Protein AF-A0A916C0U7-F1 (afdb_monomer)

Structure (mmCIF, N/CA/C/O backbone):
data_AF-A0A916C0U7-F1
#
_entry.id   AF-A0A916C0U7-F1
#
loop_
_atom_site.group_PDB
_atom_site.id
_atom_site.type_symbol
_atom_site.label_atom_id
_atom_site.label_alt_id
_atom_site.label_comp_id
_atom_site.label_asym_id
_atom_site.lab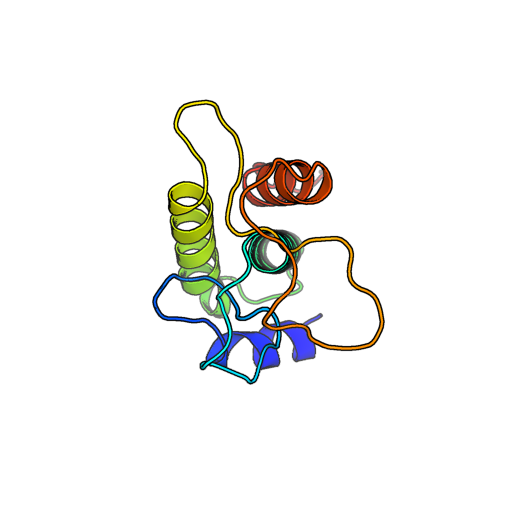el_entity_id
_atom_site.label_seq_id
_atom_site.pdbx_PDB_ins_code
_atom_site.Cartn_x
_atom_site.Cartn_y
_atom_site.Cartn_z
_atom_site.occupancy
_atom_site.B_iso_or_equiv
_atom_site.auth_seq_id
_atom_site.auth_comp_id
_atom_site.auth_asym_id
_atom_site.auth_atom_id
_atom_site.pdbx_PDB_model_num
ATOM 1 N N . MET A 1 1 ? -16.281 7.525 2.246 1.00 86.06 1 MET A N 1
ATOM 2 C CA . MET A 1 1 ? -15.320 6.657 2.953 1.00 86.06 1 MET A CA 1
ATOM 3 C C . MET A 1 1 ? -15.840 5.216 3.076 1.00 86.06 1 MET A C 1
ATOM 5 O O . MET A 1 1 ? -15.346 4.365 2.348 1.00 86.06 1 MET A O 1
ATOM 9 N N . GLN A 1 2 ? -16.905 4.950 3.846 1.00 95.19 2 GLN A N 1
ATOM 10 C CA . GLN A 1 2 ? -17.451 3.593 4.078 1.00 95.19 2 GLN A CA 1
ATOM 11 C C . GLN A 1 2 ? -17.714 2.761 2.807 1.00 95.19 2 GLN A C 1
ATOM 13 O O . GLN A 1 2 ? -17.236 1.634 2.706 1.00 95.19 2 GLN A O 1
ATOM 18 N N . ARG A 1 3 ? -18.404 3.321 1.799 1.00 97.62 3 ARG A N 1
ATOM 19 C CA . ARG A 1 3 ? -18.692 2.606 0.535 1.00 97.62 3 ARG A CA 1
ATOM 20 C C . ARG A 1 3 ? -17.429 2.148 -0.203 1.00 97.62 3 ARG A C 1
ATOM 22 O O . ARG A 1 3 ? -17.378 1.027 -0.693 1.00 97.62 3 ARG A O 1
ATOM 29 N N . GLN A 1 4 ? -16.409 3.003 -0.261 1.00 97.31 4 GLN A N 1
ATOM 30 C CA . GLN A 1 4 ? -15.144 2.679 -0.920 1.00 97.31 4 GLN A CA 1
ATOM 31 C C . GLN A 1 4 ? -14.373 1.612 -0.132 1.00 97.31 4 GLN A C 1
ATOM 33 O O . GLN A 1 4 ? -13.890 0.650 -0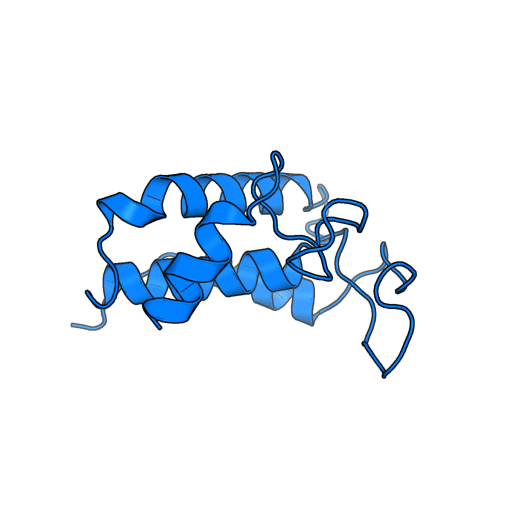.721 1.00 97.31 4 GLN A O 1
ATOM 38 N N . ALA A 1 5 ? -14.305 1.740 1.198 1.00 97.50 5 ALA A N 1
ATOM 39 C CA . ALA A 1 5 ? -13.639 0.761 2.054 1.00 97.50 5 ALA A CA 1
ATOM 40 C C . ALA A 1 5 ? -14.263 -0.638 1.922 1.00 97.50 5 ALA A C 1
ATOM 42 O O . ALA A 1 5 ? -13.521 -1.613 1.772 1.00 97.50 5 ALA A O 1
ATOM 43 N N . ALA A 1 6 ? -15.599 -0.710 1.902 1.00 97.69 6 ALA A N 1
ATOM 44 C CA . ALA A 1 6 ? -16.350 -1.942 1.692 1.00 97.69 6 ALA A CA 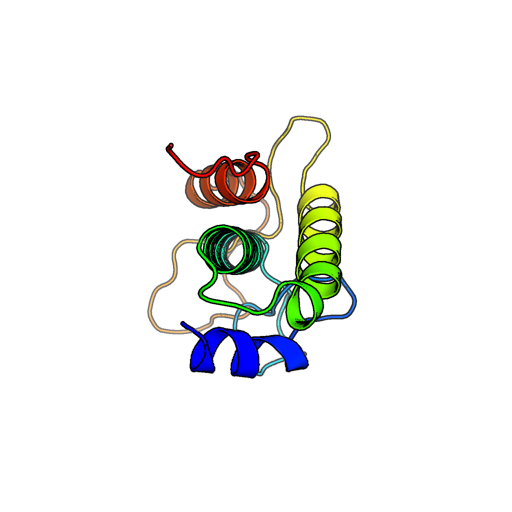1
ATOM 45 C C . ALA A 1 6 ? -16.106 -2.539 0.297 1.00 97.69 6 ALA A C 1
ATOM 47 O O . ALA A 1 6 ? -15.837 -3.731 0.194 1.00 97.69 6 ALA A O 1
ATOM 48 N N . GLY A 1 7 ? -16.127 -1.718 -0.761 1.00 98.12 7 GLY A N 1
ATOM 49 C CA . GLY A 1 7 ? -15.881 -2.174 -2.135 1.00 98.12 7 GLY A CA 1
ATOM 50 C C . GLY A 1 7 ? -14.453 -2.670 -2.383 1.00 98.12 7 GLY A C 1
ATOM 51 O O . GLY A 1 7 ? -14.255 -3.600 -3.155 1.00 98.12 7 GLY A O 1
ATOM 52 N N . LEU A 1 8 ? -13.459 -2.101 -1.695 1.00 97.94 8 LEU A N 1
ATOM 53 C CA . LEU A 1 8 ? -12.062 -2.537 -1.787 1.00 97.94 8 LEU A CA 1
ATOM 54 C C . LEU A 1 8 ? -11.785 -3.828 -1.010 1.00 97.94 8 LEU A C 1
ATOM 56 O O . LEU A 1 8 ? -10.870 -4.564 -1.362 1.00 97.94 8 LEU A O 1
ATOM 60 N N . LYS A 1 9 ? -12.529 -4.106 0.067 1.00 97.56 9 LYS A N 1
ATOM 61 C CA . LYS A 1 9 ? -12.284 -5.260 0.948 1.00 97.56 9 LYS A CA 1
ATOM 62 C C . LYS A 1 9 ? -12.244 -6.610 0.206 1.00 97.56 9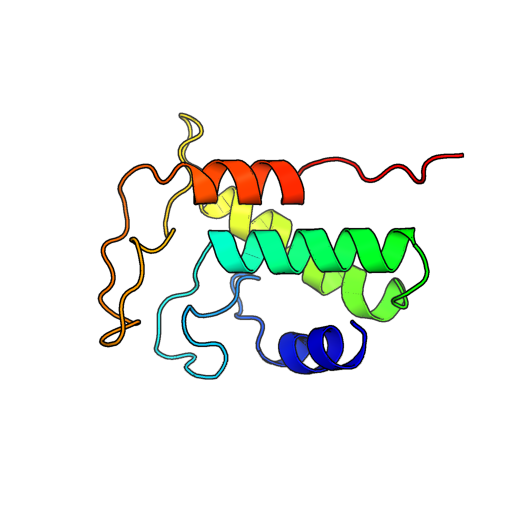 LYS A C 1
ATOM 64 O O . LYS A 1 9 ? -11.275 -7.327 0.424 1.00 97.56 9 LYS A O 1
ATOM 69 N N . PRO A 1 10 ? -13.209 -6.963 -0.668 1.00 97.75 10 PRO A N 1
ATOM 70 C CA . PRO A 1 10 ? -13.179 -8.243 -1.379 1.00 97.75 10 PRO A CA 1
ATOM 71 C C . PRO A 1 10 ? -12.153 -8.300 -2.521 1.00 97.75 10 PRO A C 1
ATOM 73 O O . PRO A 1 10 ? -11.990 -9.356 -3.119 1.00 97.75 10 PRO A O 1
ATOM 76 N N . LEU A 1 11 ? -11.496 -7.183 -2.851 1.00 98.44 11 LEU A N 1
ATOM 77 C CA . LEU A 1 11 ? -10.536 -7.078 -3.956 1.00 98.44 11 LEU A CA 1
ATOM 78 C C . LEU A 1 11 ? -9.073 -7.156 -3.487 1.00 98.44 11 LEU A C 1
ATOM 80 O O . LEU A 1 11 ? -8.172 -6.917 -4.285 1.00 98.44 11 LEU A O 1
ATOM 84 N N . GLN A 1 12 ? -8.837 -7.412 -2.196 1.00 98.38 12 GLN A N 1
ATOM 85 C CA . GLN A 1 12 ? -7.485 -7.577 -1.666 1.00 98.38 12 GLN A CA 1
ATOM 86 C C . GLN A 1 12 ? -6.905 -8.914 -2.143 1.00 98.38 12 GLN A C 1
ATOM 88 O O . GLN A 1 12 ? -7.534 -9.960 -1.984 1.00 98.38 12 GLN A O 1
ATOM 93 N N . ASP A 1 13 ? -5.710 -8.861 -2.720 1.00 98.06 13 ASP A N 1
ATOM 94 C CA . ASP A 1 13 ? -4.947 -10.021 -3.168 1.00 98.06 13 ASP A CA 1
ATOM 95 C C . ASP A 1 13 ? -4.400 -10.830 -1.978 1.00 98.06 13 ASP A C 1
ATOM 97 O O . ASP A 1 13 ? -4.283 -10.329 -0.856 1.00 98.06 13 ASP A O 1
ATOM 101 N N . ALA A 1 14 ? -4.001 -12.080 -2.225 1.00 97.00 14 ALA A N 1
ATOM 102 C CA . ALA A 1 14 ? -3.383 -12.947 -1.222 1.00 97.00 14 ALA A CA 1
ATOM 103 C C . ALA A 1 14 ? -2.086 -12.368 -0.618 1.00 97.00 14 ALA A C 1
ATOM 105 O O . ALA A 1 14 ? -1.748 -12.685 0.521 1.00 97.00 14 ALA A O 1
ATOM 106 N N . SER A 1 15 ? -1.379 -11.493 -1.342 1.00 97.44 15 SER A N 1
ATOM 107 C CA . SER A 1 15 ? -0.229 -10.730 -0.829 1.00 97.44 15 SER A CA 1
ATOM 108 C C . SER A 1 15 ? -0.599 -9.643 0.192 1.00 97.44 15 SER A C 1
ATOM 110 O O . SER A 1 15 ? 0.287 -9.027 0.781 1.00 97.44 15 SER A O 1
ATOM 112 N N . GLY A 1 16 ? -1.891 -9.364 0.390 1.00 98.00 16 GLY A N 1
ATOM 113 C CA . GLY A 1 16 ? -2.384 -8.239 1.186 1.00 98.00 16 GLY A CA 1
ATOM 114 C C . GLY A 1 16 ? -2.426 -6.911 0.420 1.00 98.00 16 GLY A C 1
ATOM 115 O O . GLY A 1 16 ? -2.879 -5.909 0.968 1.00 98.00 16 GLY A O 1
ATOM 116 N N . LEU A 1 17 ? -1.985 -6.877 -0.836 1.00 98.56 17 LEU A N 1
ATOM 117 C CA . LEU A 1 17 ? -1.998 -5.687 -1.687 1.00 98.56 17 LEU A CA 1
ATOM 118 C C . LEU A 1 17 ? -3.256 -5.644 -2.578 1.00 98.56 17 LEU A C 1
ATOM 120 O O . LEU A 1 17 ? -4.081 -6.553 -2.570 1.00 98.56 17 LEU A O 1
ATOM 124 N N . TRP A 1 18 ? -3.410 -4.580 -3.363 1.00 98.62 18 TRP A N 1
ATOM 125 C CA . TRP A 1 18 ? -4.412 -4.454 -4.423 1.00 98.62 18 TRP A CA 1
ATOM 126 C C . TRP A 1 18 ? -3.749 -4.390 -5.791 1.00 98.62 18 TRP A C 1
ATOM 128 O O . TRP A 1 18 ? -2.671 -3.818 -5.946 1.00 98.62 18 TRP A O 1
ATOM 138 N N . HIS A 1 19 ? -4.425 -4.932 -6.799 1.00 98.25 19 HIS A N 1
ATOM 139 C CA . HIS A 1 19 ? -3.986 -4.853 -8.188 1.00 98.25 19 HIS A CA 1
ATOM 140 C C . HIS A 1 19 ? -4.073 -3.420 -8.729 1.00 98.25 19 HIS A C 1
ATOM 142 O O . HIS A 1 19 ? -4.998 -2.680 -8.388 1.00 98.25 19 HIS A O 1
ATOM 148 N N . THR A 1 20 ? -3.134 -3.044 -9.610 1.00 96.31 20 THR A N 1
ATOM 149 C CA . THR A 1 20 ? -3.085 -1.709 -10.254 1.00 96.31 20 THR A CA 1
ATOM 150 C C . THR A 1 20 ? -4.418 -1.320 -10.905 1.00 96.31 20 THR A C 1
ATOM 152 O O . THR A 1 20 ? -4.827 -0.160 -10.879 1.00 96.31 20 THR A O 1
ATOM 155 N N . VAL A 1 21 ? -5.148 -2.318 -11.411 1.00 96.19 21 VAL A N 1
ATOM 156 C CA . VAL A 1 21 ? -6.565 -2.219 -11.745 1.00 96.19 21 VAL A CA 1
ATOM 157 C C . VAL A 1 21 ? -7.318 -3.147 -10.799 1.00 96.19 21 VAL A C 1
ATOM 159 O O . VAL A 1 21 ? -7.193 -4.365 -10.879 1.00 96.19 21 VAL A O 1
ATOM 162 N N . LEU A 1 22 ? -8.107 -2.558 -9.901 1.00 97.50 22 LEU A N 1
ATOM 163 C CA . LEU A 1 22 ? -8.667 -3.224 -8.718 1.00 97.50 22 LEU A CA 1
ATOM 164 C C . LEU A 1 22 ? -9.445 -4.518 -9.007 1.00 97.50 22 LEU A C 1
ATOM 166 O O . LEU A 1 22 ? -9.441 -5.430 -8.190 1.00 97.50 22 LEU A O 1
ATOM 170 N N . ASN A 1 23 ? -10.136 -4.594 -10.145 1.00 95.88 23 ASN A N 1
ATOM 171 C CA . ASN A 1 23 ? -10.953 -5.741 -10.549 1.00 95.88 23 ASN A CA 1
ATOM 172 C C . ASN A 1 23 ? -10.275 -6.635 -11.604 1.00 95.88 23 ASN A C 1
ATOM 174 O O . ASN A 1 23 ? -10.953 -7.423 -12.264 1.00 95.88 23 ASN A O 1
ATOM 178 N N . ARG A 1 24 ? -8.957 -6.505 -11.785 1.00 97.19 24 ARG A N 1
ATOM 179 C CA . ARG A 1 24 ? -8.139 -7.328 -12.684 1.00 97.19 24 ARG A CA 1
ATOM 180 C C . ARG A 1 24 ? -7.097 -8.094 -11.871 1.00 97.19 2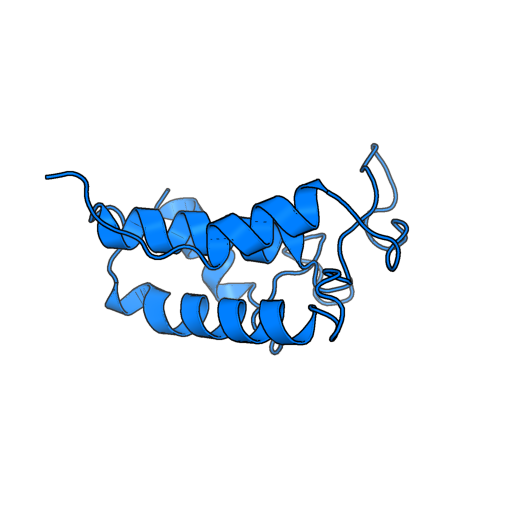4 ARG A C 1
ATOM 182 O O . ARG A 1 24 ? -5.964 -7.632 -11.758 1.00 97.19 24 ARG A O 1
ATOM 189 N N . PRO A 1 25 ? -7.466 -9.254 -11.294 1.00 96.56 25 PRO A N 1
ATOM 190 C CA . PRO A 1 25 ? -6.543 -10.052 -10.486 1.00 96.56 25 PRO A CA 1
ATOM 191 C C . PRO A 1 25 ? -5.380 -10.642 -11.296 1.00 96.56 25 PRO A C 1
ATOM 193 O O . PRO A 1 25 ? -4.387 -11.089 -10.736 1.00 96.56 25 PRO A O 1
ATOM 196 N N . ASP A 1 26 ? -5.490 -10.633 -12.625 1.00 96.38 26 ASP A N 1
ATOM 197 C CA . ASP A 1 26 ? -4.425 -10.997 -13.554 1.00 96.38 26 ASP A CA 1
ATOM 198 C C . ASP A 1 26 ? -3.372 -9.890 -13.745 1.00 96.38 26 ASP A C 1
ATOM 200 O O . ASP A 1 26 ? -2.326 -10.132 -14.347 1.00 96.38 26 ASP A O 1
ATOM 204 N N . PHE A 1 27 ? -3.631 -8.673 -13.256 1.00 96.38 27 PHE A N 1
ATOM 205 C CA . PHE A 1 27 ? -2.655 -7.587 -13.275 1.00 96.38 27 PHE A CA 1
ATOM 206 C C . PHE A 1 27 ? -1.780 -7.637 -12.029 1.00 96.38 27 PHE A C 1
ATOM 208 O O . PHE A 1 27 ? -2.090 -8.297 -11.041 1.00 96.38 27 PHE A O 1
ATOM 215 N N . TYR A 1 28 ? -0.663 -6.923 -12.039 1.00 95.75 28 TYR A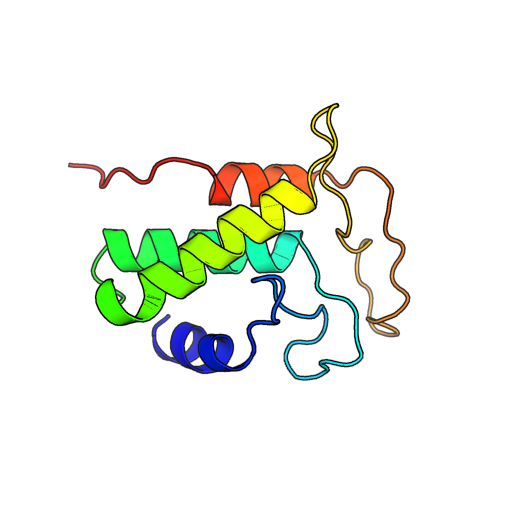 N 1
ATOM 216 C CA . TYR A 1 28 ? 0.205 -6.905 -10.868 1.00 95.75 28 TYR A CA 1
ATOM 217 C C . TYR A 1 28 ? -0.440 -6.195 -9.668 1.00 95.75 28 TYR A C 1
ATOM 219 O O . TYR A 1 28 ? -1.128 -5.181 -9.816 1.00 95.75 28 TYR A O 1
ATOM 227 N N . ALA A 1 29 ? -0.166 -6.716 -8.471 1.00 97.25 29 ALA A N 1
ATOM 228 C CA . ALA A 1 29 ? -0.386 -6.026 -7.203 1.00 97.25 29 ALA A CA 1
ATOM 229 C C . ALA A 1 29 ? 0.515 -4.787 -7.120 1.00 97.25 29 ALA A C 1
ATOM 231 O O . ALA A 1 29 ? 1.699 -4.908 -7.398 1.00 97.25 29 ALA A O 1
ATOM 232 N N . GLU A 1 30 ? -0.002 -3.615 -6.758 1.00 97.56 30 GLU A N 1
ATOM 233 C CA . GLU A 1 30 ? 0.740 -2.347 -6.767 1.00 97.56 30 GLU A CA 1
ATOM 234 C C . GLU A 1 30 ? 0.919 -1.797 -5.345 1.00 97.56 30 GLU A C 1
ATOM 236 O O . GLU A 1 30 ? -0.020 -1.751 -4.544 1.00 97.56 30 GLU A O 1
ATOM 241 N N . THR A 1 31 ? 2.148 -1.401 -5.006 1.00 98.00 31 THR A N 1
ATOM 242 C CA . THR A 1 31 ? 2.522 -1.092 -3.618 1.00 98.00 31 THR A CA 1
ATOM 243 C C . THR A 1 31 ? 2.000 0.261 -3.133 1.00 98.00 31 THR A C 1
ATOM 245 O O . THR A 1 31 ? 1.521 0.361 -2.001 1.00 98.00 31 THR A O 1
ATOM 248 N N . SER A 1 32 ? 2.086 1.319 -3.946 1.00 97.88 32 SER A N 1
ATOM 249 C CA . SER A 1 32 ? 1.803 2.685 -3.482 1.00 97.88 32 SER A CA 1
ATOM 250 C C . SER A 1 32 ? 0.315 2.933 -3.220 1.00 97.88 32 SER A C 1
ATOM 252 O O . SER A 1 32 ? -0.051 3.464 -2.172 1.00 97.88 32 SER A O 1
ATOM 254 N N . ALA A 1 33 ? -0.564 2.477 -4.107 1.00 97.69 33 ALA A N 1
ATOM 255 C CA . ALA A 1 33 ? -2.008 2.505 -3.948 1.00 97.69 33 ALA A CA 1
ATOM 256 C C . ALA A 1 33 ? -2.443 1.662 -2.747 1.00 97.69 33 ALA A C 1
ATOM 258 O O . ALA A 1 33 ? -3.255 2.119 -1.944 1.00 97.69 33 ALA A O 1
ATOM 259 N N . SER A 1 34 ? -1.860 0.474 -2.566 1.00 98.56 34 SER A N 1
ATOM 260 C CA . SER A 1 34 ? -2.131 -0.376 -1.400 1.00 98.56 34 SER A CA 1
ATOM 261 C C . SER A 1 34 ? -1.756 0.314 -0.087 1.00 98.56 34 SER A C 1
ATOM 263 O O . SER A 1 34 ? -2.525 0.286 0.882 1.00 98.56 34 SER A O 1
ATOM 265 N N . ALA A 1 35 ? -0.612 1.000 -0.062 1.00 98.38 35 ALA A N 1
ATOM 266 C CA . ALA A 1 35 ? -0.185 1.799 1.078 1.00 98.38 35 ALA A CA 1
ATOM 267 C C . ALA A 1 35 ? -1.154 2.967 1.352 1.00 98.38 35 ALA A C 1
ATOM 269 O O . ALA A 1 35 ? -1.578 3.153 2.493 1.00 98.38 35 ALA A O 1
ATOM 270 N N . LEU A 1 36 ? -1.606 3.691 0.321 1.00 98.19 36 LEU A N 1
ATOM 271 C CA . LEU A 1 36 ? -2.588 4.775 0.470 1.00 98.19 36 LEU A CA 1
ATOM 272 C C . LEU A 1 36 ? -3.964 4.281 0.948 1.00 98.19 36 LEU A C 1
ATOM 274 O O . LEU A 1 36 ? -4.566 4.905 1.823 1.00 98.19 36 LEU A O 1
ATOM 278 N N . ILE A 1 37 ? -4.451 3.148 0.429 1.00 98.00 37 ILE A N 1
ATOM 279 C CA . ILE A 1 37 ? -5.689 2.498 0.896 1.00 98.00 37 ILE A CA 1
ATOM 280 C C . ILE A 1 37 ? -5.577 2.177 2.389 1.00 98.00 37 ILE A C 1
ATOM 282 O O . ILE A 1 37 ? -6.499 2.442 3.163 1.00 98.00 37 ILE A O 1
ATOM 286 N N . THR A 1 38 ? -4.434 1.635 2.797 1.00 97.44 38 THR A N 1
ATOM 287 C CA . THR A 1 38 ? -4.157 1.237 4.181 1.00 97.44 38 THR A CA 1
ATOM 288 C C . THR A 1 38 ? -4.064 2.440 5.101 1.00 97.44 38 THR A C 1
ATOM 290 O O . THR A 1 38 ? -4.696 2.443 6.154 1.00 97.44 38 THR A O 1
ATOM 293 N N . TYR A 1 39 ? -3.365 3.497 4.687 1.00 97.00 39 TYR A N 1
ATOM 294 C CA . TYR A 1 39 ? -3.325 4.763 5.413 1.00 97.00 39 TYR A CA 1
ATOM 295 C C . TYR A 1 39 ? -4.734 5.338 5.624 1.00 97.00 39 TYR A C 1
ATOM 297 O O . TYR A 1 39 ? -5.118 5.641 6.753 1.00 97.00 39 TYR A O 1
ATOM 305 N N . ALA A 1 40 ? -5.548 5.407 4.565 1.00 96.62 40 ALA A N 1
ATOM 306 C CA . ALA A 1 40 ? -6.916 5.911 4.651 1.00 96.62 40 ALA A CA 1
ATOM 307 C C . ALA A 1 40 ? -7.810 5.051 5.564 1.00 96.62 40 ALA A C 1
ATOM 309 O O . ALA A 1 40 ? -8.650 5.590 6.286 1.00 96.62 40 ALA A O 1
ATOM 310 N N . ARG A 1 41 ? -7.631 3.721 5.562 1.00 96.06 41 ARG A N 1
ATOM 311 C CA . ARG A 1 41 ? -8.335 2.809 6.478 1.00 96.06 41 ARG A CA 1
ATOM 312 C C . ARG A 1 41 ? -7.896 2.999 7.925 1.00 96.06 41 ARG A C 1
ATOM 314 O O . ARG A 1 41 ? -8.768 3.128 8.776 1.00 96.06 41 ARG A O 1
ATOM 321 N N . LYS A 1 42 ? -6.588 3.078 8.198 1.00 95.62 42 LYS A N 1
ATOM 322 C CA . LYS A 1 42 ? -6.052 3.371 9.540 1.00 95.62 42 LYS A CA 1
ATOM 323 C C . LYS A 1 42 ? -6.627 4.672 10.083 1.00 95.62 42 LYS A C 1
ATOM 325 O O . LYS A 1 42 ? -7.175 4.670 11.180 1.00 95.62 42 LYS A O 1
ATOM 330 N N . ARG A 1 43 ? -6.597 5.738 9.274 1.00 94.88 43 ARG A N 1
ATOM 331 C CA . ARG A 1 43 ? -7.226 7.015 9.617 1.00 94.88 43 ARG A CA 1
ATOM 332 C C . ARG A 1 43 ? -8.702 6.842 9.932 1.00 94.88 43 ARG A C 1
ATOM 334 O O . ARG A 1 43 ? -9.159 7.253 10.984 1.00 94.88 43 ARG A O 1
ATOM 341 N N . GLY A 1 44 ? -9.455 6.218 9.030 1.00 95.62 44 GLY A N 1
ATOM 342 C CA . GLY A 1 44 ? -10.893 6.071 9.216 1.00 95.62 44 GLY A CA 1
ATOM 343 C C . GLY A 1 44 ? -11.277 5.230 10.430 1.00 95.62 44 GLY A C 1
ATOM 344 O O . GLY A 1 44 ? -12.319 5.498 11.010 1.00 95.62 44 GLY A O 1
ATOM 345 N N . MET A 1 45 ? -10.468 4.244 10.826 1.00 95.56 45 MET A N 1
ATOM 346 C CA . MET A 1 45 ? -10.684 3.504 12.076 1.00 95.56 45 MET A CA 1
ATOM 347 C C . MET A 1 45 ? -10.384 4.382 13.298 1.00 95.56 45 MET A C 1
ATOM 349 O O . MET A 1 45 ? -11.202 4.435 14.208 1.00 95.56 45 MET A O 1
ATOM 353 N N . ALA A 1 46 ? -9.264 5.114 13.293 1.00 94.00 46 ALA A N 1
ATOM 354 C CA . ALA A 1 46 ? -8.886 6.006 14.394 1.00 94.00 46 ALA A CA 1
ATOM 355 C C . ALA A 1 46 ? -9.907 7.138 14.624 1.00 94.00 46 ALA A C 1
ATOM 357 O O . ALA A 1 46 ? -10.215 7.473 15.759 1.00 94.00 46 ALA A O 1
ATOM 358 N N . GLU A 1 47 ? -10.475 7.678 13.546 1.00 94.00 47 GLU A N 1
ATOM 359 C CA . GLU A 1 47 ? -11.471 8.760 13.573 1.00 94.00 47 GLU A CA 1
ATOM 360 C C . GLU A 1 47 ? -12.918 8.252 13.768 1.00 94.00 47 GLU A C 1
ATOM 362 O O . GLU A 1 47 ? -13.877 9.019 13.679 1.00 94.00 47 GLU A O 1
ATOM 367 N N . GLY A 1 48 ? -13.117 6.940 13.946 1.00 94.69 48 GLY A N 1
ATOM 368 C CA . GLY A 1 48 ? -14.443 6.335 14.128 1.00 94.69 48 GLY A CA 1
ATOM 369 C C . GLY A 1 48 ? -15.339 6.316 12.878 1.00 94.69 48 GLY A C 1
ATOM 370 O O . GLY A 1 48 ? -16.538 6.058 12.971 1.00 94.69 48 GLY A O 1
ATOM 371 N N . TRP A 1 49 ? -14.795 6.571 11.684 1.00 96.31 49 TRP A N 1
ATOM 372 C CA . TRP A 1 49 ? -15.537 6.509 10.414 1.00 96.31 49 TRP A CA 1
ATOM 373 C C . TRP A 1 49 ? -15.750 5.074 9.915 1.00 96.31 49 TRP A C 1
ATOM 375 O O . TRP A 1 49 ? -16.687 4.815 9.147 1.00 96.31 49 TRP A O 1
ATOM 385 N N . LEU A 1 50 ? -14.857 4.163 10.315 1.00 97.19 50 LEU A N 1
ATOM 386 C CA . LEU A 1 50 ? -14.903 2.730 10.043 1.00 97.19 50 LEU A CA 1
ATOM 387 C C . LEU A 1 50 ? -14.895 1.924 11.337 1.00 97.19 50 LEU A C 1
ATOM 389 O O . LEU A 1 50 ? -14.146 2.224 12.259 1.00 97.19 50 LEU A O 1
ATOM 393 N N . ASP A 1 51 ? -15.652 0.832 11.334 1.00 96.56 51 ASP A N 1
ATOM 394 C CA . ASP A 1 51 ? -15.561 -0.206 12.356 1.00 96.56 51 ASP A CA 1
ATOM 395 C C . ASP A 1 51 ? -14.194 -0.898 12.288 1.00 96.56 51 ASP A C 1
ATOM 397 O O . ASP A 1 51 ? -13.858 -1.539 11.288 1.00 96.56 51 ASP A O 1
ATOM 401 N N . GLN A 1 52 ? -13.412 -0.774 13.358 1.00 95.88 52 GLN A N 1
ATOM 402 C CA . GLN A 1 52 ? -12.080 -1.359 13.453 1.00 95.88 52 GLN A CA 1
ATOM 403 C C . GLN A 1 52 ? -12.093 -2.875 13.224 1.00 95.88 52 GLN A C 1
ATOM 405 O O . GLN A 1 52 ? -11.289 -3.389 12.441 1.00 95.88 52 GLN A O 1
ATOM 410 N N . SER A 1 53 ? -13.056 -3.583 13.818 1.00 96.88 53 SER A N 1
ATOM 411 C CA . SER A 1 53 ? -13.147 -5.045 13.736 1.00 96.88 53 SER A CA 1
ATOM 412 C C . SER A 1 53 ? -13.331 -5.542 12.297 1.00 96.88 53 SER A C 1
ATOM 414 O O . SER A 1 53 ? -12.907 -6.643 11.941 1.00 96.88 53 SER A O 1
ATOM 416 N N . ALA A 1 54 ? -13.908 -4.707 11.428 1.00 97.06 54 ALA A N 1
ATOM 417 C CA . ALA A 1 54 ? -14.172 -5.052 10.041 1.00 97.06 54 ALA A CA 1
ATOM 418 C C . ALA A 1 54 ? -12.942 -4.934 9.123 1.00 97.06 54 ALA A C 1
ATOM 420 O O . ALA A 1 54 ? -12.938 -5.574 8.059 1.00 97.06 54 ALA A O 1
ATOM 421 N N . TYR A 1 55 ? -11.936 -4.126 9.489 1.00 97.44 55 TYR A N 1
ATOM 422 C CA . TYR A 1 55 ? -10.832 -3.740 8.595 1.00 97.44 55 TYR A CA 1
ATOM 423 C C . TYR A 1 55 ? -9.426 -3.944 9.168 1.00 97.44 55 TYR A C 1
ATOM 425 O O . TYR A 1 55 ? -8.474 -3.944 8.380 1.00 97.44 55 TYR A O 1
ATOM 433 N N . GLU A 1 56 ? -9.271 -4.160 10.475 1.00 96.00 56 GLU A N 1
ATOM 434 C CA . GLU A 1 56 ? -7.967 -4.316 11.131 1.00 96.00 56 GLU A CA 1
ATOM 435 C C . GLU A 1 56 ? -7.129 -5.429 10.490 1.00 96.00 56 GLU A C 1
ATOM 437 O O . GLU A 1 56 ? -6.020 -5.172 10.027 1.00 96.00 56 GLU A O 1
ATOM 442 N N . THR A 1 57 ? -7.692 -6.631 10.322 1.00 97.00 57 THR A N 1
ATOM 443 C CA . THR A 1 57 ? -6.988 -7.766 9.699 1.00 97.00 57 THR A CA 1
ATOM 444 C C . THR A 1 57 ? -6.492 -7.443 8.290 1.00 97.00 57 THR A C 1
ATOM 446 O O . THR A 1 57 ? -5.328 -7.677 7.974 1.00 97.00 57 THR A O 1
ATOM 449 N N . THR A 1 58 ? -7.353 -6.862 7.446 1.00 96.50 58 THR A N 1
ATOM 450 C CA . THR A 1 58 ? -6.976 -6.506 6.067 1.00 96.50 58 THR A CA 1
ATOM 451 C C . THR A 1 58 ? -5.911 -5.416 6.031 1.00 96.50 58 THR A C 1
ATOM 453 O O . THR A 1 58 ? -5.040 -5.440 5.173 1.00 96.50 58 THR A O 1
ATOM 456 N N . THR A 1 59 ? -5.948 -4.479 6.979 1.00 96.75 59 THR A N 1
ATOM 457 C CA . THR A 1 59 ? -4.974 -3.387 7.093 1.00 96.75 59 THR A CA 1
ATOM 458 C C . THR A 1 59 ? -3.608 -3.932 7.510 1.00 96.75 59 THR A C 1
ATOM 460 O O . THR A 1 59 ? -2.602 -3.595 6.891 1.00 96.75 59 THR A O 1
ATOM 463 N N . SER A 1 60 ? -3.569 -4.827 8.499 1.00 96.75 60 SER A N 1
ATOM 464 C CA . SER A 1 60 ? -2.342 -5.498 8.943 1.00 96.75 60 SER A CA 1
ATOM 465 C C . SER A 1 60 ? -1.720 -6.354 7.839 1.00 96.75 60 SER A C 1
ATOM 467 O O . SER A 1 60 ? -0.505 -6.318 7.652 1.00 96.75 60 SER A O 1
ATOM 469 N N . ALA A 1 61 ? -2.543 -7.065 7.059 1.00 98.12 61 ALA A N 1
ATOM 470 C CA . ALA A 1 61 ? -2.075 -7.815 5.895 1.00 98.12 61 ALA A CA 1
ATOM 471 C C . ALA A 1 61 ? -1.387 -6.902 4.868 1.00 98.12 61 ALA A C 1
ATOM 473 O O . ALA A 1 61 ? -0.308 -7.236 4.383 1.00 98.12 61 ALA A O 1
ATOM 474 N N . THR A 1 62 ? -1.944 -5.718 4.592 1.00 98.12 62 THR A N 1
ATOM 475 C CA . THR A 1 62 ? -1.299 -4.778 3.668 1.00 98.12 62 THR A CA 1
ATOM 476 C C . THR A 1 62 ? 0.022 -4.242 4.199 1.00 98.12 62 THR A C 1
ATOM 478 O O . THR A 1 62 ? 0.957 -4.084 3.424 1.00 98.12 62 THR A O 1
ATOM 481 N N . ILE A 1 63 ? 0.126 -3.955 5.502 1.00 97.38 63 ILE A N 1
ATOM 482 C CA . ILE A 1 63 ? 1.385 -3.488 6.101 1.00 97.38 63 ILE A CA 1
ATOM 483 C C . ILE A 1 63 ? 2.492 -4.534 5.900 1.00 97.38 63 ILE A C 1
ATOM 485 O O . ILE A 1 63 ? 3.586 -4.188 5.455 1.00 97.38 63 ILE A O 1
ATOM 489 N N . LEU A 1 64 ? 2.185 -5.814 6.134 1.00 97.62 64 LEU A N 1
ATOM 490 C CA . LEU A 1 64 ? 3.109 -6.917 5.858 1.00 97.62 64 LEU A CA 1
ATOM 491 C C . LEU A 1 64 ? 3.467 -7.002 4.367 1.00 97.62 64 LEU A C 1
ATOM 493 O O . LEU A 1 64 ? 4.646 -7.107 4.030 1.00 97.62 64 LEU A O 1
ATOM 497 N N . GLY A 1 65 ? 2.473 -6.907 3.479 1.00 97.88 65 GLY A N 1
ATOM 498 C CA . GLY A 1 65 ? 2.686 -6.919 2.031 1.00 97.88 65 GLY A CA 1
ATOM 499 C C . GLY A 1 65 ? 3.583 -5.771 1.559 1.00 97.88 65 GLY A C 1
ATOM 500 O O . GLY A 1 65 ? 4.498 -5.980 0.771 1.00 97.88 65 GLY A O 1
ATOM 501 N N . VAL A 1 66 ? 3.389 -4.563 2.092 1.00 97.06 66 VAL A N 1
ATOM 502 C CA . VAL A 1 66 ? 4.220 -3.388 1.791 1.00 97.06 66 VAL A CA 1
ATOM 503 C C . VAL A 1 66 ? 5.659 -3.579 2.274 1.00 97.06 66 VAL A C 1
ATOM 505 O O . VAL A 1 66 ? 6.597 -3.243 1.547 1.00 97.06 66 VAL A O 1
ATOM 508 N N . TRP A 1 67 ? 5.867 -4.151 3.464 1.00 95.56 67 TRP A N 1
ATOM 509 C CA . TRP A 1 67 ? 7.218 -4.453 3.945 1.00 95.56 67 TRP A CA 1
ATOM 510 C C . TRP A 1 67 ? 7.933 -5.475 3.066 1.00 95.56 67 TRP A C 1
ATOM 512 O O . TRP A 1 67 ? 9.115 -5.300 2.789 1.00 95.56 67 TRP A O 1
ATOM 522 N N . GLN A 1 68 ? 7.225 -6.481 2.549 1.00 96.81 68 GLN A N 1
ATOM 523 C CA . GLN A 1 68 ? 7.800 -7.435 1.591 1.00 96.81 68 GLN A CA 1
ATOM 524 C C . GLN A 1 68 ? 8.209 -6.780 0.262 1.00 96.81 68 GLN A C 1
ATOM 526 O O . GLN A 1 68 ? 9.070 -7.307 -0.436 1.00 96.81 68 GLN A O 1
ATOM 531 N N . GLN A 1 69 ? 7.627 -5.628 -0.080 1.00 96.56 69 GLN A N 1
ATOM 532 C CA . GLN A 1 69 ? 8.004 -4.833 -1.253 1.00 96.56 69 GLN A CA 1
ATOM 533 C C . GLN A 1 69 ? 9.107 -3.807 -0.957 1.00 96.56 69 GLN A C 1
ATOM 535 O O . GLN A 1 69 ? 9.470 -3.038 -1.846 1.00 96.56 69 GLN A O 1
ATOM 540 N N . THR A 1 70 ? 9.648 -3.761 0.260 1.00 95.62 70 THR A N 1
ATOM 541 C CA . THR A 1 70 ? 10.705 -2.819 0.642 1.00 95.62 70 THR A CA 1
ATOM 542 C C . THR A 1 70 ? 12.054 -3.536 0.691 1.00 95.62 70 THR A C 1
ATOM 544 O O . THR A 1 70 ? 12.227 -4.501 1.430 1.00 95.62 70 THR A O 1
ATOM 547 N N . LEU A 1 71 ? 13.015 -3.075 -0.111 1.00 95.25 71 LEU A N 1
ATOM 548 C CA . LEU A 1 71 ? 14.369 -3.629 -0.145 1.00 95.25 71 LEU A CA 1
ATOM 549 C C . LEU A 1 71 ? 15.154 -3.298 1.132 1.00 95.25 71 LEU A C 1
ATOM 551 O O . LEU A 1 71 ? 14.800 -2.395 1.890 1.00 95.25 71 LEU A O 1
ATOM 555 N N . ALA A 1 72 ? 16.265 -4.008 1.346 1.00 95.31 72 ALA A N 1
ATOM 556 C CA . ALA A 1 72 ? 17.132 -3.816 2.512 1.00 95.31 72 ALA A CA 1
ATOM 557 C C . ALA A 1 72 ? 17.742 -2.402 2.604 1.00 95.31 72 ALA A C 1
ATOM 559 O O . ALA A 1 72 ? 18.070 -1.948 3.696 1.00 95.31 72 ALA A O 1
ATOM 560 N N . ASP A 1 73 ? 17.876 -1.703 1.475 1.00 95.12 73 ASP A N 1
ATOM 561 C CA . ASP A 1 73 ? 18.332 -0.310 1.396 1.00 95.12 73 ASP A CA 1
ATOM 562 C C . ASP A 1 73 ? 17.190 0.718 1.545 1.00 95.12 73 ASP A C 1
ATOM 564 O O . ASP A 1 73 ? 17.409 1.923 1.429 1.00 95.12 73 ASP A O 1
ATOM 568 N N . GLY A 1 74 ? 15.967 0.253 1.821 1.00 93.75 74 GLY A N 1
ATOM 569 C CA . GLY A 1 74 ? 14.788 1.085 2.045 1.00 93.75 74 GLY A CA 1
ATOM 570 C C . GLY A 1 74 ? 14.039 1.498 0.776 1.00 93.75 74 GLY A C 1
ATOM 571 O O . GLY A 1 74 ? 13.039 2.214 0.875 1.00 93.75 74 GLY A O 1
ATOM 572 N N . ILE A 1 75 ? 14.464 1.066 -0.416 1.00 95.88 75 ILE A N 1
ATOM 573 C CA . ILE A 1 75 ? 13.729 1.354 -1.656 1.00 95.88 75 ILE A CA 1
ATOM 574 C C . ILE A 1 75 ? 12.429 0.542 -1.689 1.00 95.88 75 ILE A C 1
ATOM 576 O O . ILE A 1 75 ? 12.451 -0.686 -1.600 1.00 95.88 75 ILE A O 1
ATOM 580 N N . VAL A 1 76 ? 11.285 1.215 -1.869 1.00 96.94 76 VAL A N 1
ATOM 581 C CA . VAL A 1 76 ? 10.001 0.537 -2.088 1.00 96.94 76 VAL A CA 1
ATOM 582 C C . VAL A 1 76 ? 9.896 0.172 -3.564 1.00 96.94 76 VAL A C 1
ATOM 584 O O . VAL A 1 76 ? 10.089 0.997 -4.461 1.00 96.94 76 VAL A O 1
ATOM 587 N N . THR A 1 77 ? 9.583 -1.090 -3.811 1.00 95.88 77 THR A N 1
ATOM 588 C CA . THR A 1 77 ? 9.490 -1.698 -5.136 1.00 95.88 77 THR A CA 1
ATOM 589 C C . THR A 1 77 ? 8.044 -1.977 -5.519 1.00 95.88 77 THR A C 1
ATOM 591 O O . THR A 1 77 ? 7.112 -1.725 -4.752 1.00 95.88 77 THR A O 1
ATOM 594 N N . ASN A 1 78 ? 7.857 -2.439 -6.759 1.00 95.50 78 ASN A N 1
ATOM 595 C CA . ASN A 1 78 ? 6.545 -2.747 -7.331 1.00 95.50 78 ASN A CA 1
ATOM 596 C C . ASN A 1 78 ? 5.553 -1.562 -7.269 1.00 95.50 78 ASN A C 1
ATOM 598 O O . ASN A 1 78 ? 4.335 -1.719 -7.196 1.00 95.50 78 ASN A O 1
ATOM 602 N N . VAL A 1 79 ? 6.121 -0.354 -7.319 1.00 97.12 79 VAL A N 1
ATOM 603 C CA . VAL A 1 79 ? 5.416 0.912 -7.495 1.00 97.12 79 VAL A CA 1
ATOM 604 C C . VAL A 1 79 ? 5.329 1.199 -8.988 1.00 97.12 79 VAL A C 1
ATOM 606 O O . VAL A 1 79 ? 6.344 1.096 -9.690 1.00 97.12 79 VAL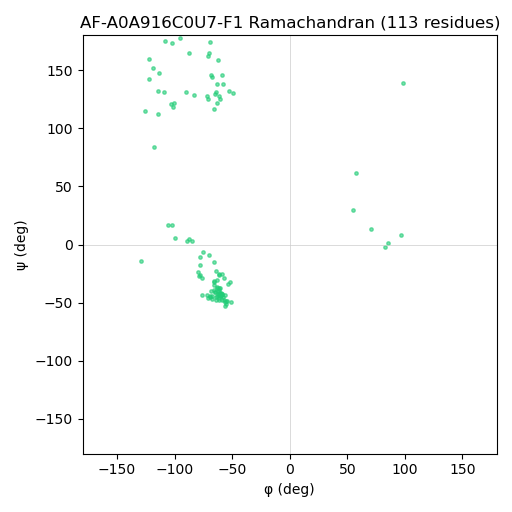 A O 1
ATOM 609 N N . SER A 1 80 ? 4.139 1.542 -9.481 1.00 94.88 80 SER A N 1
ATOM 610 C CA . SER A 1 80 ? 3.957 1.858 -10.901 1.00 94.88 80 SER A CA 1
ATOM 611 C C . SER A 1 80 ? 4.779 3.084 -11.315 1.00 94.88 80 SER A C 1
ATOM 613 O O . SER A 1 80 ? 5.184 3.899 -10.490 1.00 94.88 80 SER A O 1
ATOM 615 N N . GLY A 1 81 ? 5.049 3.230 -12.610 1.00 92.25 81 GLY A N 1
ATOM 616 C CA . GLY A 1 81 ? 5.507 4.496 -13.181 1.00 92.25 81 GLY A CA 1
ATOM 617 C C . GLY A 1 81 ? 4.394 5.551 -13.175 1.00 92.25 81 GLY A C 1
ATOM 618 O O . GLY A 1 81 ? 3.253 5.230 -12.838 1.00 92.25 81 GLY A O 1
ATOM 619 N N . PRO A 1 82 ? 4.704 6.806 -13.559 1.00 88.06 82 PRO A N 1
ATOM 620 C CA . PRO A 1 82 ? 3.678 7.801 -13.848 1.00 88.06 82 PRO A CA 1
ATOM 621 C C . PRO A 1 82 ? 2.673 7.249 -14.859 1.00 88.06 82 PRO A C 1
ATOM 623 O O . PRO A 1 82 ? 3.063 6.688 -15.883 1.00 88.06 82 PRO A O 1
ATOM 626 N N . THR A 1 83 ? 1.394 7.412 -14.554 1.00 86.88 83 THR A N 1
ATOM 627 C CA . THR A 1 83 ? 0.312 6.825 -15.339 1.00 86.88 83 THR A CA 1
ATOM 628 C C . THR A 1 83 ? -0.290 7.871 -16.265 1.00 86.88 83 THR A C 1
ATOM 630 O O . THR A 1 83 ? -0.785 8.899 -15.804 1.00 86.88 83 THR A O 1
ATOM 633 N N . SER A 1 84 ? -0.266 7.600 -17.567 1.00 81.69 84 SER A N 1
ATOM 634 C CA . SER A 1 84 ? -1.097 8.270 -18.569 1.00 81.69 84 SER A CA 1
ATOM 635 C C . SER A 1 84 ? -2.265 7.364 -18.959 1.00 81.69 84 SER A C 1
ATOM 637 O O . SER A 1 84 ? -2.330 6.206 -18.546 1.00 81.69 84 SER A O 1
ATOM 639 N N . GLU A 1 85 ? -3.194 7.867 -19.768 1.00 69.06 85 GLU A N 1
ATOM 640 C CA . GLU A 1 85 ? -4.224 7.013 -20.355 1.00 69.06 85 GLU A CA 1
ATOM 641 C C . GLU A 1 85 ? -3.566 5.944 -21.252 1.00 69.06 85 GLU A C 1
ATOM 643 O O . GLU A 1 85 ? -2.777 6.275 -22.140 1.00 69.06 85 GLU A O 1
ATOM 648 N N . ASN A 1 86 ? -3.927 4.679 -20.998 1.00 74.62 86 ASN A N 1
ATOM 649 C CA . ASN A 1 86 ? -3.512 3.419 -21.639 1.00 74.62 86 ASN A CA 1
ATOM 650 C C . ASN A 1 86 ? -2.406 2.591 -20.945 1.00 74.62 86 ASN A C 1
ATOM 652 O O . ASN A 1 86 ? -1.405 3.095 -20.454 1.00 74.62 86 ASN A O 1
ATOM 656 N N . ASP A 1 87 ? -2.639 1.272 -20.965 1.00 87.44 87 ASP A N 1
ATOM 657 C CA . ASP A 1 87 ? -1.776 0.164 -20.524 1.00 87.44 87 ASP A CA 1
ATOM 658 C C . ASP A 1 87 ? -1.297 0.156 -19.057 1.00 87.44 87 ASP A C 1
ATOM 660 O O . ASP A 1 87 ? -0.107 0.130 -18.740 1.00 87.44 87 ASP A O 1
ATOM 664 N N . TYR A 1 88 ? -2.260 0.085 -18.135 1.00 92.00 88 TYR A N 1
ATOM 665 C CA . TYR A 1 88 ? -1.999 -0.017 -16.695 1.00 92.00 88 TYR A CA 1
ATOM 666 C C . TYR A 1 88 ? -1.137 -1.226 -16.289 1.00 92.00 88 TYR A C 1
ATOM 668 O O . TYR A 1 88 ? -0.421 -1.143 -15.290 1.00 92.00 88 TYR A O 1
ATOM 676 N N . ASN A 1 89 ? -1.180 -2.339 -17.035 1.00 93.81 89 ASN A N 1
ATOM 677 C CA . ASN A 1 89 ? -0.486 -3.574 -16.650 1.00 93.81 89 ASN A CA 1
ATOM 678 C C . ASN A 1 89 ? 1.021 -3.535 -16.950 1.00 93.81 89 ASN A C 1
ATOM 680 O O . ASN A 1 89 ? 1.813 -4.179 -16.259 1.00 93.81 89 ASN A O 1
ATOM 684 N N . ASN A 1 90 ? 1.428 -2.753 -17.951 1.00 91.44 90 ASN A N 1
ATOM 685 C CA . ASN A 1 90 ? 2.818 -2.692 -18.405 1.00 91.44 90 ASN A CA 1
ATOM 686 C C . ASN A 1 90 ? 3.547 -1.410 -17.979 1.00 91.44 90 ASN A C 1
ATOM 688 O O . ASN A 1 90 ? 4.618 -1.101 -18.504 1.00 91.44 90 ASN A O 1
ATOM 692 N N . LEU A 1 91 ? 3.012 -0.675 -16.998 1.00 90.94 91 LEU A N 1
ATOM 693 C CA . LEU A 1 91 ? 3.698 0.492 -16.447 1.00 90.94 91 LEU A CA 1
ATOM 694 C C . LEU A 1 91 ? 5.086 0.107 -15.886 1.00 90.94 91 LEU A C 1
ATOM 696 O O . LEU A 1 91 ? 5.208 -0.917 -15.199 1.00 90.94 91 LEU A O 1
ATOM 700 N N . PRO A 1 92 ? 6.133 0.928 -16.116 1.00 89.25 92 PRO A N 1
ATOM 701 C CA . PRO A 1 92 ? 7.480 0.644 -15.626 1.00 89.25 92 PRO A CA 1
ATOM 702 C C . PRO A 1 92 ? 7.548 0.551 -14.099 1.00 89.25 92 PRO A C 1
ATOM 704 O O . PRO A 1 92 ? 7.224 1.510 -13.396 1.00 89.25 92 PRO A O 1
ATOM 707 N N . ARG A 1 93 ? 8.064 -0.571 -13.594 1.00 90.50 93 ARG A N 1
ATOM 708 C CA . ARG A 1 93 ? 8.266 -0.873 -12.167 1.00 90.50 93 ARG A CA 1
ATOM 709 C C . ARG A 1 93 ? 9.739 -1.189 -11.899 1.00 90.50 93 ARG A C 1
ATOM 711 O O . ARG A 1 93 ? 10.464 -1.551 -12.817 1.00 90.50 93 ARG A O 1
ATOM 718 N N . GLY A 1 94 ? 10.182 -1.075 -10.646 1.00 77.75 94 GLY A N 1
ATOM 719 C CA . GLY A 1 94 ? 11.525 -1.527 -10.230 1.00 77.75 94 GLY A CA 1
ATOM 720 C C . GLY A 1 94 ? 12.612 -0.449 -10.174 1.00 77.75 94 GLY A C 1
ATOM 721 O O . GLY A 1 94 ? 13.774 -0.753 -9.943 1.00 77.75 94 GLY A O 1
ATOM 722 N N . THR A 1 95 ? 12.242 0.818 -10.329 1.00 82.38 95 THR A N 1
ATOM 723 C CA . THR A 1 95 ? 13.117 1.965 -10.023 1.00 82.38 95 THR A CA 1
ATOM 724 C C . THR A 1 95 ? 12.466 2.802 -8.933 1.00 82.38 95 THR A C 1
ATOM 726 O O . THR A 1 95 ? 11.238 2.834 -8.869 1.00 82.38 95 THR A O 1
ATOM 729 N N . LEU A 1 96 ? 13.266 3.503 -8.126 1.00 92.25 96 LEU A N 1
ATOM 730 C CA . LEU A 1 96 ? 12.776 4.360 -7.046 1.00 92.25 96 LEU A CA 1
ATOM 731 C C . LEU A 1 96 ? 11.662 5.307 -7.530 1.00 92.25 96 LEU A C 1
ATOM 733 O O . LEU A 1 96 ? 11.801 6.007 -8.541 1.00 92.25 96 LEU A O 1
ATOM 737 N N . ARG A 1 97 ? 10.557 5.342 -6.780 1.00 95.06 97 ARG A N 1
ATOM 738 C CA . ARG A 1 97 ? 9.430 6.259 -6.982 1.00 95.06 97 ARG A CA 1
ATOM 739 C C . ARG A 1 97 ? 9.155 7.005 -5.688 1.00 95.06 97 ARG A C 1
ATOM 741 O O . ARG A 1 97 ? 8.730 6.405 -4.706 1.00 95.06 97 ARG A O 1
ATOM 748 N N . LEU A 1 98 ? 9.358 8.322 -5.691 1.00 95.50 98 LEU A N 1
ATOM 749 C CA . LEU A 1 98 ? 9.230 9.140 -4.478 1.00 95.50 98 LEU A CA 1
ATOM 750 C C . LEU A 1 98 ? 7.820 9.087 -3.871 1.00 95.50 98 LEU A C 1
ATOM 752 O O . LEU A 1 98 ? 7.683 9.008 -2.654 1.00 95.50 98 LEU A O 1
ATOM 756 N N . TYR A 1 99 ? 6.775 9.054 -4.704 1.00 96.31 99 TYR A N 1
ATOM 757 C CA . TYR A 1 99 ? 5.399 8.882 -4.226 1.00 96.31 99 TYR A CA 1
ATOM 758 C C . TYR A 1 99 ? 5.162 7.508 -3.587 1.00 96.31 99 TYR A C 1
ATOM 760 O O . TYR A 1 99 ? 4.391 7.414 -2.637 1.00 96.31 99 TYR A O 1
ATOM 768 N N . GLY A 1 100 ? 5.863 6.467 -4.045 1.00 96.94 100 GLY A N 1
ATOM 769 C CA . GLY A 1 100 ? 5.861 5.153 -3.405 1.00 96.94 100 GLY A CA 1
ATOM 770 C C . GLY A 1 100 ? 6.455 5.205 -2.001 1.00 96.94 100 GLY A C 1
ATOM 771 O O . GLY A 1 100 ? 5.816 4.753 -1.055 1.00 96.94 100 GLY A O 1
ATOM 772 N N . GLN A 1 101 ? 7.619 5.846 -1.844 1.00 97.31 101 GLN A 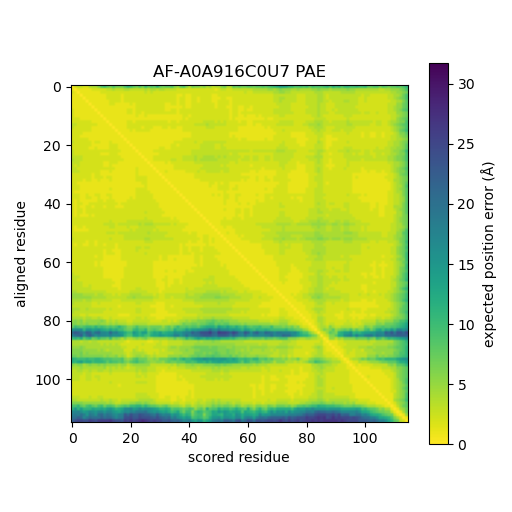N 1
ATOM 773 C CA . GLN A 1 101 ? 8.240 6.029 -0.526 1.00 97.31 101 GLN A CA 1
ATOM 774 C C . GLN A 1 101 ? 7.320 6.794 0.425 1.00 97.31 101 GLN A C 1
ATOM 776 O O . GLN A 1 101 ? 7.090 6.359 1.551 1.00 97.31 101 GLN A O 1
ATOM 781 N N . GLY A 1 102 ? 6.757 7.914 -0.039 1.00 97.75 102 GLY A N 1
ATOM 782 C CA . GLY A 1 102 ? 5.849 8.734 0.760 1.00 97.75 102 GLY A CA 1
ATOM 783 C C . GLY A 1 102 ? 4.595 7.971 1.188 1.00 97.75 102 GLY A C 1
ATOM 784 O O . GLY A 1 102 ? 4.220 8.017 2.357 1.00 97.75 102 GLY A O 1
ATOM 785 N N . ALA A 1 103 ? 3.982 7.214 0.274 1.00 97.88 103 ALA A N 1
ATOM 786 C CA . ALA A 1 103 ? 2.810 6.398 0.579 1.00 97.88 103 ALA A CA 1
ATOM 787 C C . ALA A 1 103 ? 3.103 5.335 1.649 1.00 97.88 103 ALA A C 1
ATOM 789 O O . ALA A 1 103 ? 2.303 5.152 2.565 1.00 97.88 103 ALA A O 1
ATOM 790 N N . VAL A 1 104 ? 4.257 4.665 1.571 1.00 97.12 104 VAL A N 1
ATOM 791 C CA . VAL A 1 104 ? 4.666 3.664 2.568 1.00 97.12 104 VAL A CA 1
ATOM 792 C C . VAL A 1 104 ? 4.978 4.299 3.920 1.00 97.12 104 VAL A C 1
ATOM 794 O O . VAL A 1 104 ? 4.566 3.756 4.943 1.00 97.12 104 VAL A O 1
ATOM 797 N N . LEU A 1 105 ? 5.628 5.466 3.948 1.00 96.69 105 LEU A N 1
ATOM 798 C CA . LEU A 1 105 ? 5.861 6.207 5.192 1.00 96.69 105 LEU A CA 1
ATOM 799 C C . LEU A 1 105 ? 4.544 6.615 5.863 1.00 96.69 105 LEU A C 1
ATOM 801 O O . LEU A 1 105 ? 4.399 6.435 7.070 1.00 96.69 105 LEU A O 1
ATOM 805 N N . LEU A 1 106 ? 3.562 7.089 5.089 1.00 96.12 106 LEU A N 1
ATOM 806 C CA . LEU A 1 106 ? 2.215 7.372 5.593 1.00 96.12 106 LEU A CA 1
ATOM 807 C C . LEU A 1 106 ? 1.540 6.105 6.130 1.00 96.12 106 LEU A C 1
ATOM 809 O O . LEU A 1 106 ? 1.003 6.103 7.232 1.00 96.12 106 LEU A O 1
ATOM 813 N N . ALA A 1 107 ? 1.580 5.001 5.383 1.00 95.69 107 ALA A N 1
ATOM 814 C CA . ALA A 1 107 ? 0.979 3.746 5.827 1.00 95.69 107 ALA A CA 1
ATOM 815 C C . ALA A 1 107 ? 1.627 3.219 7.119 1.00 95.69 107 ALA A C 1
ATOM 817 O O . ALA A 1 107 ? 0.922 2.726 8.003 1.00 95.69 107 ALA A O 1
ATOM 818 N N . GLY A 1 108 ? 2.949 3.349 7.243 1.00 92.50 108 GLY A N 1
ATOM 819 C CA . GLY A 1 108 ? 3.732 2.922 8.398 1.00 92.50 108 GLY A CA 1
ATOM 820 C C . GLY A 1 108 ? 3.655 3.861 9.602 1.00 92.50 108 GLY A C 1
ATOM 821 O O . GLY A 1 108 ? 3.967 3.425 10.709 1.00 92.50 108 GLY A O 1
ATOM 822 N N . SER A 1 109 ? 3.212 5.112 9.433 1.00 91.12 109 SER A N 1
ATOM 823 C CA . SER A 1 109 ? 3.159 6.058 10.546 1.00 91.12 109 SER A CA 1
ATOM 824 C C . SER A 1 109 ? 2.190 5.566 11.629 1.00 91.12 109 SER A C 1
ATOM 826 O O . SER A 1 109 ? 1.104 5.055 11.312 1.00 91.12 109 SER A O 1
ATOM 828 N N . PRO A 1 110 ? 2.540 5.694 12.919 1.00 83.38 110 PRO A N 1
ATOM 829 C CA . PRO A 1 110 ? 1.555 5.520 13.973 1.00 83.38 110 PRO A CA 1
ATOM 830 C C . PRO A 1 110 ? 0.424 6.533 13.762 1.00 83.38 110 PRO A C 1
ATOM 832 O O . PRO A 1 110 ? 0.649 7.635 13.259 1.00 83.38 110 PRO A O 1
ATOM 835 N N . TYR A 1 111 ? -0.797 6.132 14.099 1.00 72.75 111 TYR A N 1
ATOM 836 C CA . TYR A 1 111 ? -1.933 7.043 14.130 1.00 72.75 111 TYR A CA 1
ATOM 837 C C . TYR A 1 111 ? -2.181 7.423 15.584 1.00 72.75 111 TYR A C 1
ATOM 839 O O . TYR A 1 111 ? -2.465 6.552 16.403 1.00 72.75 111 TYR A O 1
ATOM 847 N N . SER A 1 112 ? -2.052 8.708 15.889 1.00 63.22 112 SER A N 1
ATOM 848 C CA . SER A 1 112 ? -2.551 9.319 17.117 1.00 63.22 112 SER A CA 1
ATOM 849 C C . SER A 1 112 ? -3.730 10.202 16.736 1.00 63.22 112 SER A C 1
ATOM 851 O O . SER A 1 112 ? -3.627 10.974 15.781 1.00 63.22 112 SER A O 1
ATOM 853 N N . THR A 1 113 ? -4.846 10.083 17.444 1.00 60.56 113 THR A N 1
ATOM 854 C CA . THR A 1 113 ? -5.885 11.114 17.403 1.00 60.56 113 THR A CA 1
ATOM 855 C C . THR A 1 113 ? -5.288 12.380 18.013 1.00 60.56 113 THR A C 1
ATOM 857 O O . THR A 1 113 ? -4.663 12.298 19.072 1.00 60.56 113 THR A O 1
ATOM 860 N N . GLU A 1 114 ? -5.400 13.520 17.334 1.00 62.19 114 GLU A N 1
ATOM 861 C CA . GLU A 1 114 ? -5.122 14.808 17.975 1.00 62.19 114 GLU A CA 1
ATOM 862 C C . GLU A 1 114 ? -6.165 14.986 19.096 1.00 62.19 114 GLU A C 1
ATOM 864 O O . GLU A 1 114 ? -7.362 14.859 18.830 1.00 62.19 114 GLU A O 1
ATOM 869 N N . GLU A 1 115 ? -5.706 15.158 20.343 1.00 48.62 115 GLU A N 1
ATOM 870 C CA . GLU A 1 115 ? -6.548 15.547 21.492 1.00 48.62 115 GLU A CA 1
ATOM 871 C C . GLU A 1 115 ? -6.998 17.007 21.378 1.00 48.62 115 GLU A C 1
ATOM 873 O O . GLU A 1 115 ? -6.136 17.874 21.092 1.00 48.62 115 GLU A O 1
#

pLDDT: mean 93.48, std 8.49,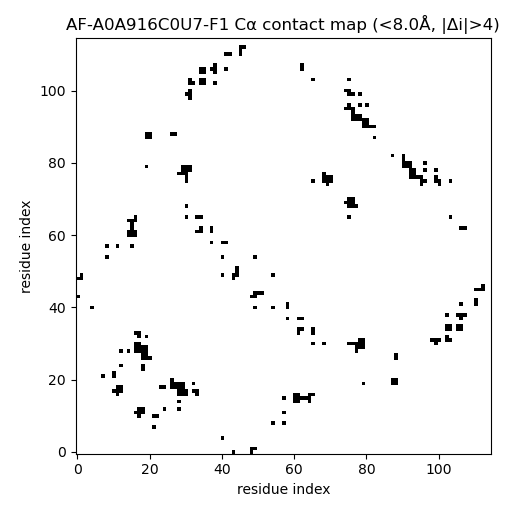 range [48.62, 98.62]

Sequence (115 aa):
MQRQAAGLKPLQDASGLWHTVLNRPDFYAETSASALITYARKRGMAEGWLDQSAYETTTSATILGVWQQTLADGIVTNVSGPTSENDYNNLPRGTLRLYGQGAVLLAGSPYSTEE

Mean predicted aligned error: 3.58 Å

Radius of gyration: 14.0 Å; Cα contacts (8 Å, |Δi|>4): 159; chains: 1; bounding box: 37×28×43 Å

Nearest PDB structures (foldseek):
  3qwt-assembly1_A  TM=9.416E-01  e=3.441E-07  Salmonella enterica subsp. enterica serovar Paratyphi A
  3pmm-assembly1_A  TM=9.356E-01  e=5.213E-07  Klebsiella pneumoniae subsp. pneumoniae MGH 78578
  3k11-assembly1_A  TM=9.509E-01  e=1.063E-06  Bacteroides thetaiotaomicron VPI-5482
  4q88-assembly2_B  TM=8.195E-01  e=2.951E-05  Phocaeicola vulgatus ATCC 8482
  4ce7-assembly1_A  TM=8.698E-01  e=2.988E-04  Nonlabens ulvanivorans

Solvent-accessible surface area (backbone atoms only — not comparable to full-atom values): 6587 Å² total; per-residue (Å²): 108,62,70,59,56,59,65,48,59,85,41,51,43,96,63,29,28,28,24,72,47,62,89,37,84,91,37,55,61,22,38,29,63,31,21,44,54,36,29,53,47,54,48,29,34,75,72,67,66,37,67,48,89,82,44,49,69,60,41,54,37,24,53,55,32,47,54,74,35,38,46,98,88,67,49,44,35,50,24,68,43,92,83,67,96,75,64,81,76,74,46,60,58,73,61,87,41,71,66,29,47,52,23,43,51,54,40,68,46,83,86,74,81,86,130

Foldseek 3Di:
DVVVLVVQVVQQDPQLAAFLPSPPPVADGALLVRLQSLLVVLVCCQVVVDDCVVCVVSSVSSLNSQVVQADPVGARWRHFDDDDPDDSRPGDTDDHDPSSSVSNCSSPDDDDDDD

Secondary structure (DSSP, 8-state):
-HHHHHHHGGG--TTS-EESSTT-TTSPEEHHHHHHHHHHHHHHHHTTSS-HHHHHHHHHHHHHHHHHTB-TTS-B-S---PPPSS-GGG---SS--HHHHHHHHHHHSPP----